Protein AF-A0A174N3J7-F1 (afdb_monomer_lite)

Sequence (99 aa):
MDKGLPLYHVERIIQETKERFEDGSHIIYVNGSYKNDDDPVGKLMHDFRCTSSIDMFDDELKNTVKYFKETEGERRQMCKAMEALDISEEDKERLKKRI

pLDDT: mean 85.9, std 10.5, range [49.69, 97.62]

Secondary structure (DSSP, 8-state):
--S--SEEEE--B-TTT--B--SS--EEEE-TT---TTSHHHHHHHHHH-SSGGG-S-HHHHHHHIIIIISHHHHHHHHHHHHHS---HHHHHHHHTT-

Organism: Anaerostipes hadrus (NCBI:txid649756)

Foldseek 3Di:
DPPLDQKDKDFDADPVVRHGPPPVDIDIDGDLPRDDCVDPSNLVSVLVLDQALVRHDDPVSSVVNCQCCVDPVNVVVVVVVVVVPPDDPVVVVVVVVSD

Structure (mmCIF, N/CA/C/O backbone):
data_AF-A0A174N3J7-F1
#
_entry.id   AF-A0A174N3J7-F1
#
loop_
_atom_site.group_PDB
_atom_site.id
_atom_site.type_symbol
_atom_site.label_atom_id
_atom_site.label_alt_id
_atom_site.label_comp_id
_atom_site.label_asym_id
_atom_site.label_entity_id
_atom_site.label_seq_id
_atom_site.pdbx_PDB_ins_code
_atom_site.Cartn_x
_atom_site.Cartn_y
_atom_site.Cartn_z
_atom_site.occupancy
_atom_site.B_iso_or_equiv
_atom_site.auth_seq_id
_atom_site.auth_comp_id
_atom_site.auth_asym_id
_atom_site.auth_atom_id
_atom_site.pdbx_PDB_model_num
ATOM 1 N N . MET A 1 1 ? -3.359 -11.556 9.408 1.00 57.16 1 MET A N 1
ATOM 2 C CA . MET A 1 1 ? -4.276 -10.688 8.638 1.00 57.16 1 MET A CA 1
ATOM 3 C C . MET A 1 1 ? -4.621 -11.394 7.331 1.00 57.16 1 MET A C 1
ATOM 5 O O . MET A 1 1 ? -4.135 -11.002 6.285 1.00 57.16 1 MET A O 1
ATOM 9 N N . ASP A 1 2 ? -5.399 -12.477 7.396 1.00 61.47 2 ASP A N 1
ATOM 10 C CA . ASP A 1 2 ? -5.590 -13.396 6.260 1.00 61.47 2 ASP A CA 1
ATOM 11 C C . ASP A 1 2 ? -7.066 -13.467 5.840 1.00 61.47 2 ASP A C 1
ATOM 13 O O . ASP A 1 2 ? -7.688 -14.521 5.804 1.00 61.47 2 ASP A O 1
ATOM 17 N N . LYS A 1 3 ? -7.680 -12.293 5.638 1.00 84.62 3 LYS A N 1
ATOM 18 C CA . LYS A 1 3 ? -9.089 -12.186 5.212 1.00 84.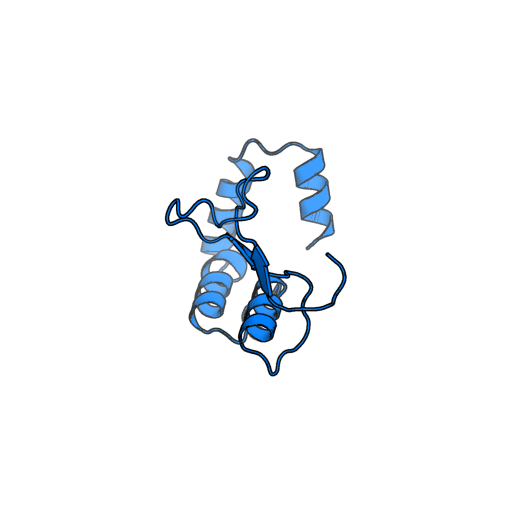62 3 LYS A CA 1
ATOM 19 C C . LYS A 1 3 ? -9.245 -11.810 3.738 1.00 84.62 3 LYS A C 1
ATOM 21 O O . LYS A 1 3 ? -10.357 -11.541 3.303 1.00 84.62 3 LYS A O 1
ATOM 26 N N . GLY A 1 4 ? -8.140 -11.753 2.990 1.00 89.19 4 GLY A N 1
ATOM 27 C CA . GLY A 1 4 ? -8.140 -11.439 1.559 1.00 89.19 4 GLY A CA 1
ATOM 28 C C . GLY A 1 4 ? -8.619 -10.028 1.199 1.00 89.19 4 GLY A C 1
ATOM 29 O O . GLY A 1 4 ? -8.858 -9.761 0.026 1.00 89.19 4 GLY A O 1
ATOM 30 N N . LEU A 1 5 ? -8.762 -9.121 2.171 1.00 93.19 5 LEU A N 1
ATOM 31 C CA . LEU A 1 5 ? -9.225 -7.757 1.913 1.00 93.19 5 LEU A CA 1
ATOM 32 C C . LEU A 1 5 ? -8.098 -6.891 1.326 1.00 93.19 5 LEU A C 1
ATOM 34 O O . LEU A 1 5 ? -6.929 -7.124 1.658 1.00 93.19 5 LEU A O 1
ATOM 38 N N . PRO A 1 6 ? -8.434 -5.886 0.493 1.00 93.44 6 PRO A N 1
ATOM 39 C CA . PRO A 1 6 ? -7.459 -4.941 -0.053 1.00 93.44 6 PRO A CA 1
ATOM 40 C C . PRO A 1 6 ? -6.901 -3.988 1.010 1.00 93.44 6 PRO A C 1
ATOM 42 O O . PRO A 1 6 ? -5.729 -3.620 0.955 1.00 93.44 6 PRO A O 1
ATOM 45 N N . LEU A 1 7 ? -7.726 -3.607 1.991 1.00 94.19 7 LEU A N 1
ATOM 46 C CA . LEU A 1 7 ? -7.405 -2.629 3.028 1.00 94.19 7 LEU A CA 1
ATOM 47 C C . LEU A 1 7 ? -7.867 -3.123 4.400 1.00 94.19 7 LEU A C 1
ATOM 49 O O . LEU A 1 7 ? -8.924 -3.746 4.526 1.00 94.19 7 LEU A O 1
ATOM 53 N N . TYR A 1 8 ? -7.113 -2.772 5.437 1.00 93.94 8 TYR A N 1
ATOM 54 C CA . TYR A 1 8 ? -7.483 -2.991 6.830 1.00 93.94 8 TYR A CA 1
ATOM 55 C C . TYR A 1 8 ? -7.344 -1.685 7.606 1.00 93.94 8 TYR A C 1
ATOM 57 O O . TYR A 1 8 ? -6.243 -1.159 7.757 1.00 93.94 8 TYR A O 1
ATOM 65 N N . HIS A 1 9 ? -8.465 -1.182 8.115 1.00 93.06 9 HIS A N 1
ATOM 66 C CA . HIS A 1 9 ? -8.488 -0.017 8.990 1.00 93.06 9 HIS A CA 1
ATOM 67 C C . HIS A 1 9 ? -8.223 -0.468 10.423 1.00 93.06 9 HIS A C 1
ATOM 69 O O . HIS A 1 9 ? -8.876 -1.389 10.922 1.00 93.06 9 HIS A O 1
ATOM 75 N N . VAL A 1 10 ? -7.254 0.168 11.070 1.00 92.75 10 VAL A N 1
ATOM 76 C CA . VAL A 1 10 ? -6.877 -0.093 12.455 1.00 92.75 10 VAL A CA 1
ATOM 77 C C . VAL A 1 10 ? -6.968 1.216 13.223 1.00 92.75 10 VAL A C 1
ATOM 79 O O . VAL A 1 10 ? -6.379 2.223 12.838 1.00 92.75 10 VAL A O 1
ATOM 82 N N . GLU A 1 11 ? -7.712 1.179 14.321 1.00 91.31 11 GLU A N 1
ATOM 83 C CA . GLU A 1 11 ? -7.925 2.320 15.207 1.00 91.31 11 GLU A CA 1
ATOM 84 C C . GLU A 1 11 ? -7.241 2.058 16.547 1.00 91.31 11 GLU A C 1
ATOM 86 O O . GLU A 1 11 ? -7.254 0.931 17.057 1.00 91.31 11 GLU A O 1
ATOM 91 N N . ARG A 1 12 ? -6.651 3.103 17.133 1.00 92.94 12 ARG A N 1
ATOM 92 C CA . ARG A 1 12 ? -6.109 3.035 18.493 1.00 92.94 12 ARG A CA 1
ATOM 93 C C . ARG A 1 12 ? -7.241 3.212 19.495 1.00 92.94 12 ARG A C 1
ATOM 95 O O . ARG A 1 12 ? -8.025 4.156 19.401 1.00 92.94 12 ARG A O 1
ATOM 102 N N . ILE A 1 13 ? -7.298 2.310 20.467 1.00 94.31 13 ILE A N 1
ATOM 103 C CA . ILE A 1 13 ? -8.284 2.337 21.546 1.00 94.31 13 ILE A CA 1
ATOM 104 C C . ILE A 1 13 ? -7.589 2.443 22.899 1.00 94.31 13 ILE A C 1
ATOM 106 O O . ILE A 1 13 ? -6.552 1.814 23.121 1.00 94.31 13 ILE A O 1
ATOM 110 N N . ILE A 1 14 ? -8.187 3.205 23.808 1.00 95.44 14 ILE A N 1
ATOM 111 C CA . ILE A 1 14 ? -7.812 3.227 25.222 1.00 95.44 14 ILE A CA 1
ATOM 112 C C . ILE A 1 14 ? -8.343 1.932 25.843 1.00 95.44 14 ILE A C 1
ATOM 114 O O . ILE A 1 14 ? -9.528 1.611 25.725 1.00 95.44 14 ILE A O 1
ATOM 118 N N . GLN A 1 15 ? -7.473 1.129 26.458 1.00 96.81 15 GLN A N 1
ATOM 119 C CA . GLN A 1 15 ? -7.838 -0.234 26.855 1.00 96.81 15 GLN A CA 1
ATOM 120 C C . GLN A 1 15 ? -8.862 -0.269 27.992 1.00 96.81 15 GLN A C 1
ATOM 122 O O . GLN A 1 15 ? -9.695 -1.179 28.019 1.00 96.81 15 GLN A O 1
ATOM 127 N N . GLU A 1 16 ? -8.806 0.705 28.891 1.00 97.62 16 GLU A N 1
ATOM 128 C CA . GLU A 1 16 ? -9.637 0.835 30.082 1.00 97.62 16 GLU A CA 1
ATOM 129 C C . GLU A 1 16 ? -11.048 1.312 29.733 1.00 97.62 16 GLU A C 1
ATOM 131 O O . GLU A 1 16 ? -12.021 0.745 30.225 1.00 97.62 16 GLU A O 1
ATOM 136 N N . THR A 1 17 ? -11.168 2.315 28.858 1.00 96.75 17 THR A N 1
ATOM 137 C CA . THR A 1 17 ? -12.465 2.917 28.498 1.00 96.75 17 THR A CA 1
ATOM 138 C C . THR A 1 17 ? -13.090 2.297 27.252 1.00 96.75 17 THR A C 1
ATOM 140 O O . THR A 1 17 ? -14.286 2.446 27.027 1.00 96.75 17 THR A O 1
ATOM 143 N N . LYS A 1 18 ? -12.303 1.569 26.445 1.00 94.94 18 LYS A N 1
ATOM 144 C CA . LYS A 1 18 ? -12.680 1.072 25.106 1.00 94.94 18 LYS A CA 1
ATOM 145 C C . LYS A 1 18 ? -13.052 2.178 24.115 1.00 94.94 18 LYS A C 1
ATOM 147 O O . LYS A 1 18 ? -13.587 1.885 23.048 1.00 94.94 18 LYS A O 1
ATOM 152 N N . GLU A 1 19 ? -12.729 3.423 24.436 1.00 95.06 19 GLU A N 1
ATOM 153 C CA . GLU A 1 19 ? -12.935 4.571 23.561 1.00 95.06 19 GLU A CA 1
ATOM 154 C C . GLU A 1 19 ? -11.765 4.724 22.589 1.00 95.06 19 GLU A C 1
ATOM 156 O O . GLU A 1 19 ? -10.671 4.186 22.799 1.00 95.06 19 GLU A O 1
ATOM 161 N N . ARG A 1 20 ? -11.996 5.459 21.500 1.00 92.38 20 ARG A N 1
ATOM 162 C CA . ARG A 1 20 ? -10.928 5.815 20.564 1.00 92.38 20 ARG A CA 1
ATOM 163 C C . ARG A 1 20 ? -9.958 6.767 21.256 1.00 92.38 20 ARG A C 1
ATOM 165 O O . ARG A 1 20 ? -10.372 7.641 22.005 1.00 92.38 20 ARG A O 1
ATOM 172 N N . PHE A 1 21 ? -8.669 6.607 20.974 1.00 91.56 21 PHE A N 1
ATOM 173 C CA . PHE A 1 21 ? -7.634 7.488 21.524 1.00 91.56 21 PHE A CA 1
ATOM 174 C C . PHE A 1 21 ? -7.672 8.910 20.917 1.00 91.56 21 PHE A C 1
ATOM 176 O O . PHE A 1 21 ? -7.074 9.815 21.481 1.00 91.56 21 PHE A O 1
ATOM 183 N N . GLU A 1 22 ? -8.394 9.102 19.799 1.00 90.56 22 GLU A N 1
ATOM 184 C CA . GLU A 1 22 ? -8.636 10.392 19.114 1.00 90.56 22 GLU A CA 1
ATOM 185 C C . GLU A 1 22 ? -7.382 11.269 18.929 1.00 90.56 22 GLU A C 1
ATOM 187 O O . GLU A 1 22 ? -7.430 12.495 18.968 1.00 90.56 22 GLU A O 1
ATOM 192 N N . ASP A 1 23 ? -6.243 10.640 18.643 1.00 91.62 23 ASP A N 1
ATOM 193 C CA . ASP A 1 23 ? -4.952 11.303 18.412 1.00 91.62 23 ASP A CA 1
ATOM 194 C C . ASP A 1 23 ? -4.798 11.884 16.992 1.00 91.62 23 ASP A C 1
ATOM 196 O O . ASP A 1 23 ? -3.709 12.304 16.598 1.00 91.62 23 ASP A O 1
ATOM 200 N N . GLY A 1 24 ? -5.873 11.876 16.198 1.00 89.81 24 GLY A N 1
ATOM 201 C CA . GLY A 1 24 ? -5.881 12.285 14.791 1.00 89.81 24 GLY A CA 1
ATOM 202 C C . GLY A 1 24 ? -5.146 11.326 13.847 1.00 89.81 24 GLY A C 1
ATOM 203 O O . GLY A 1 24 ? -5.035 11.607 12.653 1.00 89.81 24 GLY A O 1
ATOM 204 N N . SER A 1 25 ? -4.637 10.197 14.344 1.00 90.56 25 SER A N 1
ATOM 205 C CA . SER A 1 25 ? -3.917 9.216 13.543 1.00 90.56 25 SER A CA 1
ATOM 206 C C . SER A 1 25 ? -4.835 8.056 13.169 1.00 90.56 25 SER A C 1
ATOM 208 O O . SER A 1 25 ? -5.325 7.324 14.024 1.00 90.56 25 SER A O 1
ATOM 210 N N . HIS A 1 26 ? -5.004 7.839 11.865 1.00 89.44 26 HIS A N 1
ATOM 211 C CA . HIS A 1 26 ? -5.730 6.693 11.325 1.00 89.44 26 HIS A CA 1
ATOM 212 C C . HIS A 1 26 ? -4.756 5.770 10.598 1.00 89.44 26 HIS A C 1
ATOM 214 O O . HIS A 1 26 ? -3.999 6.210 9.731 1.00 89.44 26 HIS A O 1
ATOM 220 N N . ILE A 1 27 ? -4.753 4.487 10.963 1.00 93.38 27 ILE A N 1
ATOM 221 C CA . ILE A 1 27 ? -3.825 3.506 10.399 1.00 93.38 27 ILE A CA 1
ATOM 222 C C . ILE A 1 27 ? -4.571 2.671 9.364 1.00 93.38 27 ILE A C 1
ATOM 224 O O . ILE A 1 27 ? -5.557 2.003 9.678 1.00 93.38 27 ILE A O 1
ATOM 228 N N . ILE A 1 28 ? -4.072 2.675 8.130 1.00 93.69 28 ILE A N 1
ATOM 229 C CA . ILE A 1 28 ? -4.590 1.838 7.048 1.00 93.69 28 ILE A CA 1
ATOM 230 C C . ILE A 1 28 ? -3.468 0.915 6.587 1.00 93.69 28 ILE A C 1
ATOM 232 O O . ILE A 1 28 ? -2.439 1.370 6.092 1.00 93.69 28 ILE A O 1
ATOM 236 N N . TYR A 1 29 ? -3.672 -0.392 6.738 1.00 92.94 29 TYR A N 1
ATOM 237 C CA . TYR A 1 29 ? -2.797 -1.396 6.144 1.00 92.94 29 TYR A CA 1
ATOM 238 C C . TYR A 1 29 ? -3.309 -1.760 4.756 1.00 92.94 29 TYR A C 1
ATOM 240 O O . TYR A 1 29 ? -4.454 -2.186 4.603 1.00 92.94 29 TYR A O 1
ATOM 248 N N . VAL A 1 30 ? -2.440 -1.631 3.758 1.00 92.44 30 VAL A N 1
ATOM 249 C CA . VAL A 1 30 ? -2.717 -2.025 2.374 1.00 92.44 30 VAL A CA 1
ATOM 250 C C . VAL A 1 30 ? -2.174 -3.429 2.128 1.00 92.44 30 VAL A C 1
ATOM 252 O O . VAL A 1 30 ? -1.038 -3.744 2.487 1.00 92.44 30 VAL A O 1
ATOM 255 N N . ASN A 1 31 ? -2.987 -4.291 1.521 1.00 92.94 31 ASN A N 1
ATOM 256 C CA . ASN A 1 31 ? -2.612 -5.668 1.241 1.00 92.94 31 ASN A CA 1
ATOM 257 C C . ASN A 1 31 ? -1.853 -5.803 -0.089 1.00 92.94 31 ASN A C 1
ATOM 259 O O . ASN A 1 31 ? -2.460 -5.931 -1.150 1.00 92.94 31 ASN A O 1
ATOM 263 N N . GLY A 1 32 ? -0.522 -5.885 -0.012 1.00 91.69 32 GLY A N 1
ATOM 264 C CA . GLY A 1 32 ? 0.365 -6.066 -1.170 1.00 91.69 32 GLY A CA 1
ATOM 265 C C . GLY A 1 32 ? 0.125 -7.328 -2.010 1.00 91.69 32 GLY A C 1
ATOM 266 O O . GLY A 1 32 ? 0.508 -7.378 -3.181 1.00 91.69 32 GLY A O 1
ATOM 267 N N . SER A 1 33 ? -0.501 -8.361 -1.439 1.00 91.94 33 SER A N 1
ATOM 268 C CA . SER A 1 33 ? -0.795 -9.616 -2.141 1.00 91.94 33 SER A CA 1
ATOM 269 C C . SER A 1 33 ? -2.205 -9.670 -2.729 1.00 91.94 33 SER A C 1
ATOM 271 O O . SER A 1 33 ? -2.567 -10.692 -3.313 1.00 91.94 33 SER A O 1
ATOM 273 N N . TYR A 1 34 ? -2.992 -8.595 -2.611 1.00 94.44 34 TYR A N 1
ATOM 274 C CA . TYR A 1 34 ? -4.327 -8.515 -3.194 1.00 94.44 34 TYR A CA 1
ATOM 275 C C . TYR A 1 34 ? -4.259 -8.584 -4.731 1.00 94.44 34 TYR A C 1
ATOM 277 O O . TYR A 1 34 ? -3.427 -7.923 -5.363 1.00 94.44 34 TYR A O 1
ATOM 285 N N . LYS A 1 35 ? -5.102 -9.443 -5.319 1.00 91.94 35 LYS A N 1
ATOM 286 C CA . LYS A 1 35 ? -5.119 -9.796 -6.749 1.00 91.94 35 LYS A CA 1
ATOM 287 C C . LYS A 1 35 ? -6.549 -9.717 -7.277 1.00 91.94 35 LYS A C 1
ATOM 289 O O . LYS A 1 35 ? -7.242 -10.728 -7.347 1.00 91.94 35 LYS A O 1
ATOM 294 N N . ASN A 1 36 ? -6.993 -8.504 -7.573 1.00 94.50 36 ASN A N 1
ATOM 295 C CA . ASN A 1 36 ? -8.263 -8.248 -8.239 1.00 94.50 36 ASN A CA 1
ATOM 296 C C . ASN A 1 36 ? -8.094 -7.035 -9.150 1.00 94.50 36 ASN A C 1
ATOM 298 O O . ASN A 1 36 ? -8.210 -5.900 -8.697 1.00 94.50 36 ASN A O 1
ATOM 302 N N . ASP A 1 37 ? -7.812 -7.275 -10.421 1.00 91.81 37 ASP A N 1
ATOM 303 C CA . ASP A 1 37 ? -7.461 -6.207 -11.356 1.00 91.81 37 ASP A CA 1
ATOM 304 C C . ASP A 1 37 ? -8.690 -5.399 -11.811 1.00 91.81 37 ASP A C 1
ATOM 306 O O . ASP A 1 37 ? -8.543 -4.416 -12.527 1.00 91.81 37 ASP A O 1
ATOM 310 N N . ASP A 1 38 ? -9.899 -5.748 -11.358 1.00 93.62 38 ASP A N 1
ATOM 311 C CA . ASP A 1 38 ? -11.097 -4.916 -11.524 1.00 93.62 38 ASP A CA 1
ATOM 312 C C . ASP A 1 38 ? -11.221 -3.839 -10.429 1.00 93.62 38 ASP A C 1
ATOM 314 O O . ASP A 1 38 ? -11.962 -2.867 -10.588 1.00 93.62 38 ASP A O 1
ATOM 318 N N . ASP A 1 39 ? -10.476 -3.975 -9.327 1.00 93.94 39 ASP A N 1
ATOM 319 C CA . ASP A 1 39 ? -10.457 -3.030 -8.210 1.00 93.94 39 ASP A CA 1
ATOM 320 C C . ASP A 1 39 ? -9.256 -2.066 -8.311 1.00 93.94 39 ASP A C 1
ATOM 322 O O . ASP A 1 39 ? -8.142 -2.508 -8.606 1.00 93.94 39 ASP A O 1
ATOM 326 N N . PRO A 1 40 ? -9.416 -0.756 -8.033 1.00 93.19 40 PRO A N 1
ATOM 327 C CA . PRO A 1 40 ? -8.315 0.206 -8.116 1.00 93.19 40 PRO A CA 1
ATOM 328 C C . PRO A 1 40 ? -7.102 -0.139 -7.242 1.00 93.19 40 PRO A C 1
ATOM 330 O O . PRO A 1 40 ? -5.965 0.026 -7.685 1.00 93.19 40 PRO A O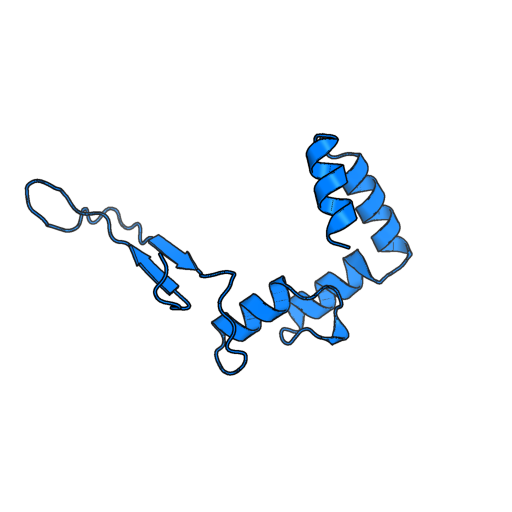 1
ATOM 333 N N . VAL A 1 41 ? -7.313 -0.647 -6.019 1.00 93.75 41 VAL A N 1
ATOM 334 C CA . VAL A 1 41 ? -6.206 -1.088 -5.156 1.00 93.75 41 VAL A CA 1
ATOM 335 C C . VAL A 1 41 ? -5.563 -2.331 -5.753 1.00 93.75 41 VAL A C 1
ATOM 337 O O . VAL A 1 41 ? -4.342 -2.445 -5.752 1.00 93.75 41 VAL A O 1
ATOM 340 N N . GLY A 1 42 ? -6.355 -3.250 -6.303 1.00 94.69 42 GLY A N 1
ATOM 341 C CA . GLY A 1 42 ? -5.829 -4.435 -6.976 1.00 94.69 42 GLY A CA 1
ATOM 342 C C . GLY A 1 42 ? -4.979 -4.116 -8.207 1.00 94.69 42 GLY A C 1
ATOM 343 O O . GLY A 1 42 ? -3.879 -4.659 -8.302 1.00 94.69 42 GLY A O 1
ATOM 344 N N . LYS A 1 43 ? -5.401 -3.172 -9.060 1.00 95.56 43 LYS A N 1
ATOM 345 C CA . LYS A 1 43 ? -4.590 -2.647 -10.178 1.00 95.56 43 LYS A CA 1
ATOM 346 C C . LYS A 1 43 ? -3.284 -2.024 -9.695 1.00 95.56 43 LYS A C 1
ATOM 348 O O . LYS A 1 43 ? -2.220 -2.337 -10.215 1.00 95.56 43 LYS A O 1
ATOM 353 N N . LEU A 1 44 ? -3.340 -1.212 -8.641 1.00 95.00 44 LEU A N 1
ATOM 354 C CA . LEU A 1 44 ? -2.137 -0.619 -8.060 1.00 95.00 44 LEU A CA 1
ATOM 355 C C . LEU A 1 44 ? -1.180 -1.693 -7.514 1.00 95.00 44 LEU A C 1
ATOM 357 O O . LEU A 1 44 ? 0.032 -1.628 -7.713 1.00 95.00 44 LEU A O 1
ATOM 361 N N . MET A 1 45 ? -1.713 -2.712 -6.833 1.00 94.94 45 MET A N 1
ATOM 362 C CA . MET A 1 45 ? -0.903 -3.822 -6.329 1.00 94.94 45 MET A CA 1
ATOM 363 C C . MET A 1 45 ? -0.356 -4.697 -7.464 1.00 94.94 45 MET A C 1
ATOM 365 O O . MET A 1 45 ? 0.725 -5.265 -7.313 1.00 94.94 45 MET A O 1
ATOM 369 N N . HIS A 1 46 ? -1.076 -4.829 -8.581 1.00 95.00 46 HIS A N 1
ATOM 370 C CA . HIS A 1 46 ? -0.582 -5.461 -9.803 1.00 95.00 46 HIS A CA 1
ATOM 371 C C . HIS A 1 46 ? 0.641 -4.715 -10.333 1.00 95.00 46 HIS A C 1
ATOM 373 O O . HIS A 1 46 ? 1.708 -5.316 -10.449 1.00 95.00 46 HIS A O 1
ATOM 379 N N . ASP A 1 47 ? 0.522 -3.405 -10.520 1.00 94.81 47 ASP A N 1
ATOM 380 C CA . ASP A 1 47 ? 1.587 -2.566 -11.060 1.00 94.81 47 ASP A CA 1
ATOM 381 C C . ASP A 1 47 ? 2.844 -2.592 -10.189 1.00 94.81 47 ASP A C 1
ATOM 383 O O . ASP A 1 47 ? 3.953 -2.749 -10.698 1.00 94.81 47 ASP A O 1
ATOM 387 N N . PHE A 1 48 ? 2.706 -2.566 -8.860 1.00 91.94 48 PHE A N 1
ATOM 388 C CA . PHE A 1 48 ? 3.862 -2.719 -7.969 1.00 91.94 48 PHE A CA 1
ATOM 389 C C . PHE A 1 48 ? 4.565 -4.081 -8.070 1.00 91.94 48 PHE A C 1
ATOM 391 O O . PHE A 1 48 ? 5.723 -4.197 -7.662 1.00 91.94 48 PHE A O 1
ATOM 398 N N . ARG A 1 49 ? 3.897 -5.113 -8.597 1.00 89.94 49 ARG A N 1
ATOM 399 C CA . ARG A 1 49 ? 4.490 -6.435 -8.855 1.00 89.94 49 ARG A CA 1
ATOM 400 C C . ARG A 1 49 ? 5.032 -6.580 -10.277 1.00 89.94 49 ARG A C 1
ATOM 402 O O . ARG A 1 49 ? 5.790 -7.521 -10.513 1.00 89.94 49 ARG A O 1
ATOM 409 N N . CYS A 1 50 ? 4.672 -5.694 -11.204 1.00 91.06 50 CYS A N 1
ATOM 410 C CA . CYS A 1 50 ? 5.150 -5.738 -12.581 1.00 91.06 50 CYS A CA 1
ATOM 411 C C . CYS A 1 50 ? 6.660 -5.505 -12.668 1.00 91.06 50 CYS A C 1
ATOM 413 O O . CYS A 1 50 ? 7.248 -4.667 -11.979 1.00 91.06 50 CYS A O 1
ATOM 415 N N . THR A 1 51 ? 7.294 -6.247 -13.571 1.00 85.31 51 THR A N 1
ATOM 416 C CA . THR A 1 51 ? 8.717 -6.096 -13.895 1.00 85.31 51 THR A CA 1
ATOM 417 C C . THR A 1 51 ? 8.942 -5.271 -15.158 1.00 85.31 51 THR A C 1
ATOM 419 O O . THR A 1 51 ? 10.012 -4.676 -15.285 1.00 85.31 51 THR A O 1
ATOM 422 N N . SER A 1 52 ? 7.943 -5.184 -16.043 1.00 87.75 52 SER A N 1
ATOM 423 C CA . SER A 1 52 ? 7.970 -4.365 -17.256 1.00 87.75 52 SER A CA 1
ATOM 424 C C . SER A 1 52 ? 6.895 -3.287 -17.240 1.00 87.75 52 SER A C 1
ATOM 426 O O . SER A 1 52 ? 5.794 -3.492 -16.731 1.00 87.75 52 SER A O 1
ATOM 428 N N . SER A 1 53 ? 7.222 -2.144 -17.843 1.00 91.06 53 SER A N 1
ATOM 429 C CA . SER A 1 53 ? 6.327 -0.998 -17.970 1.00 91.06 53 SER A CA 1
ATOM 430 C C . SER A 1 53 ? 5.115 -1.271 -18.869 1.00 91.06 53 SER A C 1
ATOM 432 O O . SER A 1 53 ? 4.060 -0.668 -18.681 1.00 91.06 53 SER A O 1
ATOM 434 N N . ILE A 1 54 ? 5.228 -2.174 -19.850 1.00 92.25 54 ILE A N 1
ATOM 435 C CA . ILE A 1 54 ? 4.144 -2.436 -20.810 1.00 92.25 54 ILE A CA 1
ATOM 436 C C . ILE A 1 54 ? 2.937 -3.125 -20.170 1.00 92.25 54 ILE A C 1
ATOM 438 O O . ILE A 1 54 ? 1.815 -2.917 -20.628 1.00 92.25 54 ILE A O 1
ATOM 442 N N . ASP A 1 55 ? 3.176 -3.880 -19.099 1.00 92.88 55 ASP A N 1
ATOM 443 C CA . ASP A 1 55 ? 2.151 -4.635 -18.383 1.00 92.88 55 ASP A CA 1
ATOM 444 C C . ASP A 1 55 ? 1.431 -3.783 -17.325 1.00 92.88 55 ASP A C 1
ATOM 446 O O . ASP A 1 55 ? 0.440 -4.229 -16.764 1.00 92.88 55 ASP A O 1
ATOM 450 N N . MET A 1 56 ? 1.905 -2.566 -17.039 1.00 94.75 56 MET A N 1
ATOM 451 C CA . MET A 1 56 ? 1.347 -1.711 -15.986 1.00 94.75 56 MET A CA 1
ATOM 452 C C . MET A 1 56 ? 0.092 -0.960 -16.449 1.00 94.75 56 MET A C 1
ATOM 454 O O . MET A 1 56 ? 0.015 -0.504 -17.596 1.00 94.75 56 MET A O 1
ATOM 458 N N . PHE A 1 57 ? -0.866 -0.789 -15.536 1.00 94.31 57 PHE A N 1
ATOM 459 C CA . PHE A 1 57 ? -2.107 -0.048 -15.762 1.00 94.31 57 PHE A CA 1
ATOM 460 C C . PHE A 1 57 ? -1.950 1.463 -15.561 1.00 94.31 57 PHE A C 1
ATOM 462 O O . PHE A 1 57 ? -2.515 2.235 -16.333 1.00 94.31 57 PHE A O 1
ATOM 469 N N . ASP A 1 58 ? -1.231 1.885 -14.523 1.00 94.69 58 ASP A N 1
ATOM 470 C CA . ASP A 1 58 ? -1.039 3.289 -14.173 1.00 94.69 58 ASP A CA 1
ATOM 471 C C . ASP A 1 58 ? 0.063 3.931 -15.024 1.00 94.69 58 ASP A C 1
ATOM 473 O O . ASP A 1 58 ? 1.219 3.498 -15.017 1.00 94.69 58 ASP A O 1
ATOM 477 N N . ASP A 1 59 ? -0.292 4.984 -15.761 1.00 94.62 59 ASP A N 1
ATOM 478 C CA . ASP A 1 59 ? 0.619 5.643 -16.697 1.00 94.62 59 ASP A CA 1
ATOM 479 C C . ASP A 1 59 ? 1.799 6.337 -15.993 1.00 94.62 59 ASP A C 1
ATOM 481 O O . ASP A 1 59 ? 2.900 6.387 -16.548 1.00 94.62 59 ASP A O 1
ATOM 485 N N . GLU A 1 60 ? 1.616 6.864 -14.779 1.00 94.06 60 GLU A N 1
ATOM 486 C CA . GLU A 1 60 ? 2.689 7.536 -14.036 1.00 94.06 60 GLU A CA 1
ATOM 487 C C . GLU A 1 60 ? 3.740 6.522 -13.573 1.00 94.06 60 GLU A C 1
ATOM 489 O O . GLU A 1 60 ? 4.943 6.695 -13.821 1.00 94.06 60 GLU A O 1
ATOM 494 N N . LEU A 1 61 ? 3.290 5.409 -12.990 1.00 93.12 61 LEU A N 1
ATOM 495 C CA . LEU A 1 61 ? 4.166 4.305 -12.616 1.00 93.12 61 LEU A CA 1
ATOM 496 C C . LEU A 1 61 ? 4.833 3.679 -13.843 1.00 93.12 61 LEU A C 1
ATOM 498 O O . LEU A 1 61 ? 6.047 3.464 -13.837 1.00 93.12 61 LEU A O 1
ATOM 502 N N . LYS A 1 62 ? 4.079 3.457 -14.920 1.00 94.44 62 LYS A N 1
ATOM 503 C CA . LYS A 1 62 ? 4.581 2.937 -16.196 1.00 94.44 62 LYS A CA 1
ATOM 504 C C . LYS A 1 62 ? 5.713 3.781 -16.764 1.00 94.44 62 LYS A C 1
ATOM 506 O O . LYS A 1 62 ? 6.779 3.252 -17.083 1.00 94.44 62 LYS A O 1
ATOM 511 N N . ASN A 1 63 ? 5.507 5.091 -16.878 1.00 92.06 63 ASN A N 1
ATOM 512 C CA . ASN A 1 63 ? 6.511 6.005 -17.419 1.00 92.06 63 ASN A CA 1
ATOM 513 C C . ASN A 1 63 ? 7.767 6.036 -16.540 1.00 92.06 63 ASN A C 1
ATOM 515 O O . ASN A 1 63 ? 8.886 6.012 -17.054 1.00 92.06 63 ASN A O 1
ATOM 519 N N . THR A 1 64 ? 7.581 6.004 -15.221 1.00 89.19 64 THR A N 1
ATOM 520 C CA . THR A 1 64 ? 8.674 5.970 -14.245 1.00 89.19 64 THR A CA 1
ATOM 521 C C . THR A 1 64 ? 9.486 4.675 -14.350 1.00 89.19 64 THR A C 1
ATOM 523 O O . THR A 1 64 ? 10.715 4.716 -14.427 1.00 89.19 64 THR A O 1
ATOM 526 N N . VAL A 1 65 ? 8.824 3.514 -14.404 1.00 89.19 65 VAL A N 1
ATOM 527 C CA . VAL A 1 65 ? 9.485 2.207 -14.553 1.00 89.19 65 VAL A CA 1
ATOM 528 C C . VAL A 1 65 ? 10.233 2.122 -15.877 1.00 89.19 65 VAL A C 1
ATOM 530 O O . VAL A 1 65 ? 11.390 1.700 -15.889 1.00 89.19 65 VAL A O 1
ATOM 533 N N . LYS A 1 66 ? 9.616 2.573 -16.971 1.00 89.62 66 LYS A N 1
ATOM 534 C CA . LYS A 1 66 ? 10.246 2.608 -18.292 1.00 89.62 66 LYS A CA 1
ATOM 535 C C . LYS A 1 66 ? 11.539 3.419 -18.277 1.00 89.62 66 LYS A C 1
ATOM 537 O O . LYS A 1 66 ? 12.573 2.918 -18.710 1.00 89.62 66 LYS A O 1
ATOM 542 N N . TYR A 1 67 ? 11.485 4.631 -17.728 1.00 86.44 67 TYR A N 1
ATOM 543 C CA . TYR A 1 67 ? 12.643 5.510 -17.588 1.00 86.44 67 TYR A CA 1
ATOM 544 C C . TYR A 1 67 ? 13.765 4.809 -16.803 1.00 86.44 67 TYR A C 1
ATOM 546 O O . TYR A 1 67 ? 14.819 4.474 -17.338 1.00 86.44 67 TYR A O 1
ATOM 554 N N . PHE A 1 68 ? 13.518 4.441 -15.545 1.00 82.56 68 PHE A N 1
ATOM 555 C CA . PHE A 1 68 ? 14.598 3.949 -14.684 1.00 82.56 68 PHE A CA 1
ATOM 556 C C . PHE A 1 68 ? 15.096 2.531 -15.000 1.00 82.56 68 PHE A C 1
ATOM 558 O O . PHE A 1 68 ? 16.253 2.222 -14.702 1.00 82.56 68 PHE A O 1
ATOM 565 N N . LYS A 1 69 ? 14.249 1.648 -15.545 1.00 81.62 69 LYS A N 1
ATOM 566 C CA . LYS A 1 69 ? 14.582 0.220 -15.708 1.00 81.62 69 LYS A CA 1
ATOM 567 C C . LYS A 1 69 ? 14.807 -0.214 -17.153 1.00 81.62 69 LYS A C 1
ATOM 569 O O . LYS A 1 69 ? 15.554 -1.170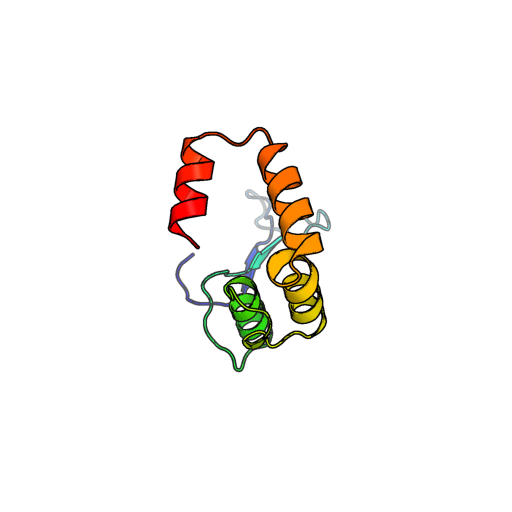 -17.365 1.00 81.62 69 LYS A O 1
ATOM 574 N N . GLU A 1 70 ? 14.203 0.458 -18.130 1.00 82.38 70 GLU A N 1
ATOM 575 C CA . GLU A 1 70 ? 14.205 0.008 -19.530 1.00 82.38 70 GLU A CA 1
ATOM 576 C C . GLU A 1 70 ? 15.062 0.904 -20.444 1.00 82.38 70 GLU A C 1
ATOM 578 O O . GLU A 1 70 ? 15.584 0.423 -21.450 1.00 82.38 70 GLU A O 1
ATOM 583 N N . THR A 1 71 ? 15.311 2.168 -20.082 1.00 84.38 71 THR A N 1
ATOM 584 C CA . THR A 1 71 ? 16.253 3.033 -20.812 1.00 84.38 71 THR A CA 1
ATOM 585 C C . THR A 1 71 ? 17.708 2.679 -20.476 1.00 84.38 71 THR A C 1
ATOM 587 O O . THR A 1 71 ? 18.137 2.758 -19.325 1.00 84.38 71 THR A O 1
ATOM 590 N N . GLU A 1 72 ? 18.537 2.344 -21.474 1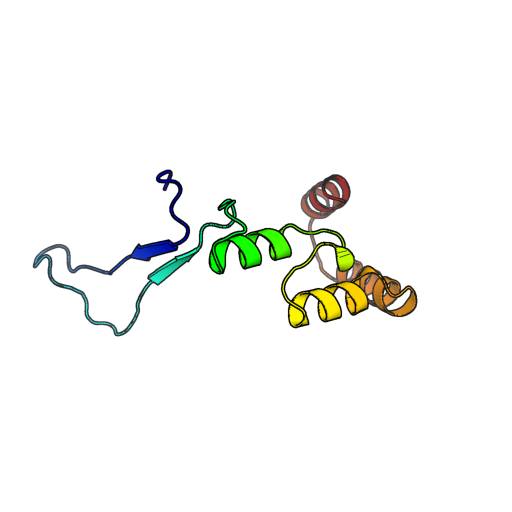.00 73.25 72 GLU A N 1
ATOM 591 C CA . GLU A 1 72 ? 19.908 1.848 -21.239 1.00 73.25 72 GLU A CA 1
ATOM 592 C C . GLU A 1 72 ? 20.835 2.794 -20.449 1.00 73.25 72 GLU A C 1
ATOM 594 O O . GLU A 1 72 ? 21.710 2.330 -19.705 1.00 73.25 72 GLU A O 1
ATOM 599 N N . GLY A 1 73 ? 20.698 4.109 -20.644 1.00 73.12 73 GLY A N 1
ATOM 600 C CA . GLY A 1 73 ? 21.511 5.119 -19.959 1.00 73.12 73 GLY A CA 1
ATOM 601 C C . GLY A 1 73 ? 21.140 5.258 -18.483 1.00 73.12 73 GLY A C 1
ATOM 602 O O . GLY A 1 73 ? 22.013 5.232 -17.613 1.00 73.12 73 GLY A O 1
ATOM 603 N N . GLU A 1 74 ? 19.843 5.326 -18.201 1.00 71.69 74 GLU A N 1
ATOM 604 C CA . GLU A 1 74 ? 19.284 5.450 -16.851 1.00 71.69 74 GLU A CA 1
ATOM 605 C C . GLU A 1 74 ? 19.425 4.149 -16.064 1.00 71.69 74 GLU A C 1
ATOM 607 O O . GLU A 1 74 ? 19.817 4.186 -14.899 1.00 71.69 74 GLU A O 1
ATOM 612 N N . ARG A 1 75 ? 19.273 2.989 -16.717 1.00 73.38 75 ARG A N 1
ATOM 613 C CA . ARG A 1 75 ? 19.540 1.683 -16.103 1.00 73.38 75 ARG A CA 1
ATOM 614 C C . ARG A 1 75 ? 20.968 1.597 -15.569 1.00 73.38 75 ARG A C 1
ATOM 616 O O . ARG A 1 75 ? 21.184 1.106 -14.467 1.00 73.38 75 ARG A O 1
ATOM 623 N N . ARG A 1 76 ? 21.954 2.120 -16.311 1.00 73.81 76 ARG A N 1
ATOM 624 C CA . ARG A 1 76 ? 23.353 2.187 -15.849 1.00 73.81 76 ARG A CA 1
ATOM 625 C C . ARG A 1 76 ? 23.532 3.118 -14.651 1.00 73.81 76 ARG A C 1
ATOM 627 O O . ARG A 1 76 ? 24.325 2.801 -13.768 1.00 73.81 76 ARG A O 1
ATOM 634 N N . GLN A 1 77 ? 22.831 4.249 -14.613 1.00 75.25 77 GLN A N 1
ATOM 635 C CA . GLN A 1 77 ? 22.867 5.153 -13.459 1.00 75.25 77 GLN A CA 1
ATOM 636 C C . GLN A 1 77 ? 22.221 4.514 -12.227 1.00 75.25 77 GLN A C 1
ATOM 638 O O . GLN A 1 77 ? 22.803 4.569 -11.148 1.00 75.25 77 GLN A O 1
ATOM 643 N N . MET A 1 78 ? 21.082 3.841 -12.397 1.00 75.62 78 MET A N 1
ATOM 644 C CA . MET A 1 78 ? 20.419 3.116 -11.319 1.00 75.62 78 MET A CA 1
ATOM 645 C C . MET A 1 78 ? 21.267 1.940 -10.816 1.00 75.62 78 MET A C 1
ATOM 647 O O . MET A 1 78 ? 21.443 1.798 -9.612 1.00 75.62 78 MET A O 1
ATOM 651 N N . CYS A 1 79 ? 21.884 1.144 -11.698 1.00 72.69 79 CYS A N 1
ATOM 652 C CA . CYS A 1 79 ? 22.815 0.089 -11.273 1.00 72.69 79 CYS A CA 1
ATOM 653 C C . CYS A 1 79 ? 23.941 0.646 -10.391 1.00 72.69 79 CYS A C 1
ATOM 655 O O . CYS A 1 79 ? 24.197 0.104 -9.322 1.00 72.69 79 CYS A O 1
ATOM 657 N N . LYS A 1 80 ? 24.547 1.774 -10.783 1.00 79.75 80 LYS A N 1
ATOM 658 C CA . LYS A 1 80 ? 25.578 2.442 -9.976 1.00 79.75 80 LYS A CA 1
ATOM 659 C C . LYS A 1 80 ? 25.043 2.968 -8.643 1.00 79.75 80 LYS A C 1
ATOM 661 O O . LYS A 1 80 ? 25.727 2.856 -7.634 1.00 79.75 80 LYS A O 1
ATOM 666 N N . ALA A 1 81 ? 23.839 3.541 -8.627 1.00 79.38 81 ALA A N 1
ATOM 667 C CA . ALA A 1 81 ? 23.199 3.993 -7.392 1.00 79.38 81 ALA A CA 1
ATOM 668 C C . ALA A 1 81 ? 22.943 2.816 -6.439 1.00 79.38 81 ALA A C 1
ATOM 670 O O . ALA A 1 81 ? 23.208 2.925 -5.248 1.00 79.38 81 ALA A O 1
ATOM 671 N N . MET A 1 82 ? 22.503 1.676 -6.972 1.00 76.00 82 MET A N 1
ATOM 672 C CA . MET A 1 82 ? 22.274 0.452 -6.208 1.00 76.00 82 MET A CA 1
ATOM 673 C C . MET A 1 82 ? 23.573 -0.142 -5.651 1.00 76.00 82 MET A C 1
ATOM 675 O O . MET A 1 82 ? 23.587 -0.635 -4.531 1.00 76.00 82 MET A O 1
ATOM 679 N N . GLU A 1 83 ? 24.668 -0.080 -6.412 1.00 79.19 83 GLU A N 1
ATOM 680 C CA . GLU A 1 83 ? 26.005 -0.486 -5.954 1.00 79.19 83 GLU A CA 1
ATOM 681 C C . GLU A 1 83 ? 26.564 0.441 -4.865 1.00 79.19 83 GLU A C 1
ATOM 683 O O . GLU A 1 83 ? 27.332 -0.011 -4.020 1.00 79.19 83 GLU A O 1
ATOM 688 N N . ALA A 1 84 ? 26.182 1.721 -4.881 1.00 79.25 84 ALA A N 1
ATOM 689 C CA . ALA A 1 84 ? 26.585 2.710 -3.884 1.00 79.25 84 ALA A CA 1
ATOM 690 C C . ALA A 1 84 ? 25.776 2.633 -2.578 1.00 79.25 84 ALA A C 1
ATOM 692 O O . ALA A 1 84 ? 26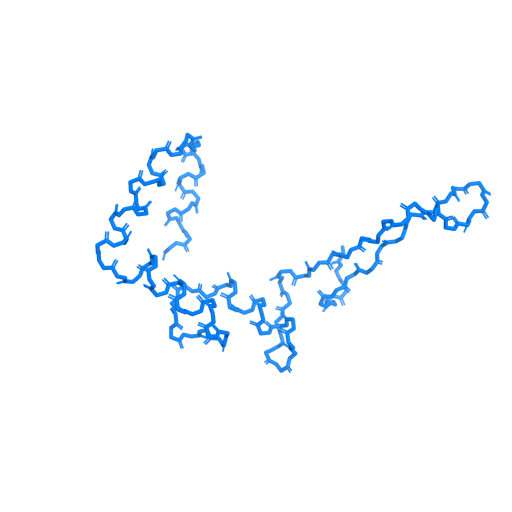.189 3.213 -1.573 1.00 79.25 84 ALA A O 1
ATOM 693 N N . LEU A 1 85 ? 24.631 1.943 -2.576 1.00 78.19 85 LEU A N 1
ATOM 694 C CA . LEU A 1 85 ? 23.912 1.621 -1.348 1.00 78.19 85 LEU A CA 1
ATOM 695 C C . LEU A 1 85 ? 24.678 0.515 -0.609 1.00 78.19 85 LEU A C 1
ATOM 697 O O . LEU A 1 85 ? 25.028 -0.508 -1.196 1.00 78.19 85 LEU A O 1
ATOM 701 N N . ASP A 1 86 ? 24.926 0.707 0.686 1.00 69.50 86 ASP A N 1
ATOM 702 C CA . ASP A 1 86 ? 25.578 -0.292 1.540 1.00 69.50 86 ASP A CA 1
ATOM 703 C C . ASP A 1 86 ? 24.560 -1.382 1.918 1.00 69.50 86 ASP A C 1
ATOM 705 O O . ASP A 1 86 ? 23.996 -1.411 3.011 1.00 69.50 86 ASP A O 1
ATOM 709 N N . ILE A 1 87 ? 24.213 -2.210 0.931 1.00 72.31 87 ILE A N 1
ATOM 710 C CA . ILE A 1 87 ? 23.282 -3.330 1.081 1.00 72.31 87 ILE A CA 1
ATOM 711 C C . ILE A 1 87 ? 24.086 -4.594 1.374 1.00 72.31 87 ILE A C 1
ATOM 713 O O . ILE A 1 87 ? 25.086 -4.863 0.700 1.00 72.31 87 ILE A O 1
ATOM 717 N N . SER A 1 88 ? 23.634 -5.389 2.346 1.00 76.75 88 SER A N 1
ATOM 718 C CA . SER A 1 88 ? 24.293 -6.650 2.689 1.00 76.75 88 SER A CA 1
ATOM 719 C C . SER A 1 88 ? 24.362 -7.589 1.475 1.00 76.75 88 SER A C 1
ATOM 721 O O . SER A 1 88 ? 23.483 -7.581 0.608 1.00 76.75 88 SER A O 1
ATOM 723 N N . GLU A 1 89 ? 25.400 -8.425 1.394 1.00 73.44 89 GLU A N 1
ATOM 724 C CA . GLU A 1 89 ? 25.523 -9.405 0.303 1.00 73.44 89 GLU A CA 1
ATOM 725 C C . GLU A 1 89 ? 24.342 -10.395 0.279 1.00 73.44 89 GLU A C 1
ATOM 727 O O . GLU A 1 89 ? 23.889 -10.777 -0.798 1.00 73.44 89 GLU A O 1
ATOM 732 N N . GLU A 1 90 ? 23.752 -10.725 1.437 1.00 74.94 90 GLU A N 1
ATOM 733 C CA . GLU A 1 90 ? 22.512 -11.515 1.509 1.00 74.94 90 GLU A CA 1
ATOM 734 C C . GLU A 1 90 ? 21.330 -10.818 0.822 1.00 74.94 90 GLU A C 1
ATOM 736 O O . GLU A 1 90 ? 20.550 -11.463 0.113 1.00 74.94 90 GLU A O 1
ATOM 741 N N . ASP A 1 91 ? 21.193 -9.503 1.000 1.00 74.94 91 ASP A N 1
ATOM 742 C CA . ASP A 1 91 ? 20.132 -8.724 0.364 1.00 74.94 91 ASP A CA 1
ATOM 743 C C . ASP A 1 91 ? 20.362 -8.594 -1.145 1.00 74.94 91 ASP A C 1
ATOM 745 O O . ASP A 1 91 ? 19.412 -8.722 -1.925 1.00 74.94 91 ASP A O 1
ATOM 749 N N . LYS A 1 92 ? 21.620 -8.441 -1.585 1.00 70.19 92 LYS A N 1
ATOM 750 C CA . LYS A 1 92 ? 21.982 -8.456 -3.014 1.00 70.19 92 LYS A CA 1
ATOM 751 C C . LYS A 1 92 ? 21.649 -9.800 -3.668 1.00 70.19 92 LYS A C 1
ATOM 753 O O . LYS A 1 92 ? 21.085 -9.823 -4.764 1.00 70.19 92 LYS A O 1
ATOM 758 N N . GLU A 1 93 ? 21.949 -10.914 -3.002 1.00 74.44 93 GLU A N 1
ATOM 759 C CA . GLU A 1 93 ? 21.645 -12.275 -3.467 1.00 74.44 93 GLU A CA 1
ATOM 760 C C . GLU A 1 93 ? 20.126 -12.490 -3.624 1.00 74.44 93 GLU A C 1
ATOM 762 O O . GLU A 1 93 ? 19.653 -13.051 -4.618 1.00 74.44 93 GLU A O 1
ATOM 767 N N . ARG A 1 94 ? 19.338 -11.994 -2.659 1.00 75.00 94 ARG A N 1
ATOM 768 C CA . ARG A 1 94 ? 17.865 -12.036 -2.688 1.00 75.00 94 ARG A CA 1
ATOM 769 C C . ARG A 1 94 ? 17.276 -11.188 -3.813 1.00 75.00 94 ARG A C 1
ATOM 771 O O . ARG A 1 94 ? 16.276 -11.593 -4.405 1.00 75.00 94 ARG A O 1
ATOM 778 N N . LEU A 1 95 ? 17.876 -10.034 -4.103 1.00 70.56 95 LEU A N 1
ATOM 779 C CA . LEU A 1 95 ? 17.475 -9.154 -5.204 1.00 70.56 95 LEU A CA 1
ATOM 780 C C . LEU A 1 95 ? 17.753 -9.789 -6.570 1.00 70.56 95 LEU A C 1
ATOM 782 O O . LEU A 1 95 ? 16.866 -9.802 -7.418 1.00 70.56 95 LEU A O 1
ATOM 786 N N . LYS A 1 96 ? 18.937 -10.383 -6.763 1.00 66.88 96 LYS A N 1
ATOM 787 C CA . LYS A 1 96 ? 19.307 -11.059 -8.020 1.00 66.88 96 LYS A CA 1
ATOM 788 C C . LYS A 1 96 ? 18.418 -12.261 -8.347 1.00 66.88 96 LYS A C 1
ATOM 790 O O . LYS A 1 96 ? 18.187 -12.525 -9.515 1.00 66.88 96 LYS A O 1
ATOM 795 N N . LYS A 1 97 ? 17.903 -12.974 -7.340 1.00 70.06 97 LYS A N 1
ATOM 796 C CA . LYS A 1 97 ? 16.975 -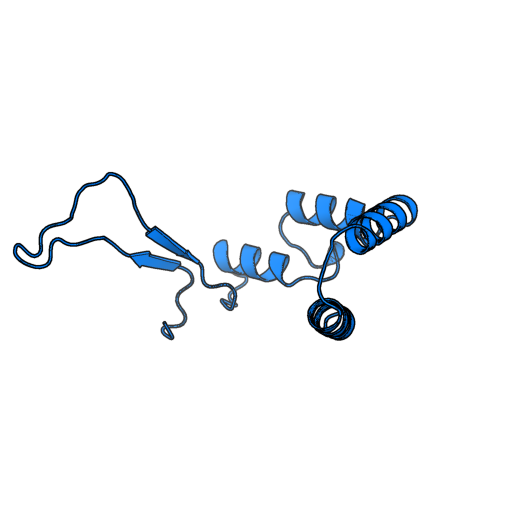14.111 -7.524 1.00 70.06 97 LYS A CA 1
ATOM 797 C C . LYS A 1 97 ? 15.534 -13.709 -7.867 1.00 70.06 97 LYS A C 1
ATOM 799 O O . LYS A 1 97 ? 14.707 -14.587 -8.097 1.00 70.06 97 LYS A O 1
ATOM 804 N N . ARG A 1 98 ? 15.212 -12.414 -7.823 1.00 55.00 98 ARG A N 1
ATOM 805 C CA . ARG A 1 98 ? 13.866 -11.860 -8.061 1.00 55.00 98 ARG A CA 1
ATOM 806 C C . ARG A 1 98 ? 13.722 -11.141 -9.404 1.00 55.00 98 ARG A C 1
ATOM 808 O O . ARG A 1 98 ? 12.618 -10.695 -9.705 1.00 55.00 98 ARG A O 1
ATOM 815 N N . ILE A 1 99 ? 14.816 -11.020 -10.153 1.00 49.69 99 ILE A N 1
ATOM 816 C CA . ILE A 1 99 ? 14.872 -10.554 -11.545 1.00 49.69 99 ILE A CA 1
ATOM 817 C C . ILE A 1 99 ? 14.927 -11.797 -12.431 1.00 49.69 99 ILE A C 1
ATOM 819 O O . ILE A 1 99 ? 14.236 -11.795 -13.469 1.00 49.69 99 ILE A O 1
#

Radius of gyration: 19.06 Å; chains: 1; bounding box: 40×26×51 Å